Protein AF-A0A6B3ETV2-F1 (afdb_monomer)

Structure (mmCIF, N/CA/C/O backbone):
data_AF-A0A6B3ETV2-F1
#
_entry.i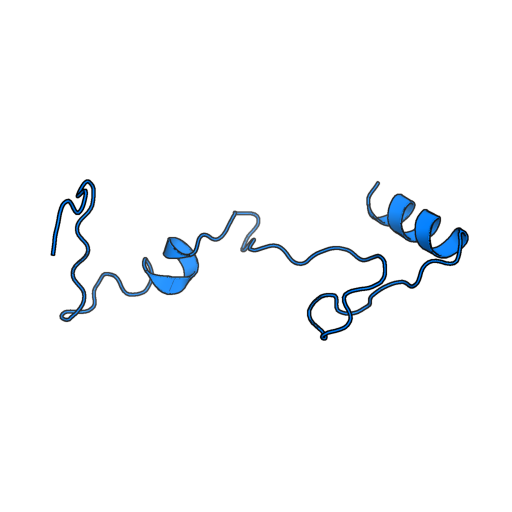d   AF-A0A6B3ETV2-F1
#
loop_
_atom_site.group_PDB
_atom_site.id
_atom_site.type_symbol
_atom_site.label_atom_id
_atom_site.label_alt_id
_atom_site.label_comp_id
_atom_site.label_asym_id
_atom_site.label_entity_id
_atom_site.label_seq_id
_atom_site.pdbx_PDB_ins_code
_atom_site.Cartn_x
_atom_site.Cartn_y
_atom_site.Cartn_z
_atom_site.occupancy
_atom_site.B_iso_or_equiv
_atom_site.auth_seq_id
_atom_site.auth_comp_id
_atom_site.auth_asym_id
_atom_site.auth_atom_id
_atom_site.pdbx_PDB_model_num
ATOM 1 N N . VAL A 1 1 ? 1.459 -0.624 -23.658 1.00 86.88 1 VAL A N 1
ATOM 2 C CA . VAL A 1 1 ? 1.899 0.772 -23.408 1.00 86.88 1 VAL A CA 1
ATOM 3 C C . VAL A 1 1 ? 3.058 0.823 -22.424 1.00 86.88 1 VAL A C 1
ATOM 5 O O . VAL A 1 1 ? 4.123 1.234 -22.846 1.00 86.88 1 VAL A O 1
ATOM 8 N N . LEU A 1 2 ? 2.910 0.348 -21.177 1.00 88.56 2 LEU A N 1
ATOM 9 C CA . LEU A 1 2 ? 3.990 0.400 -20.173 1.00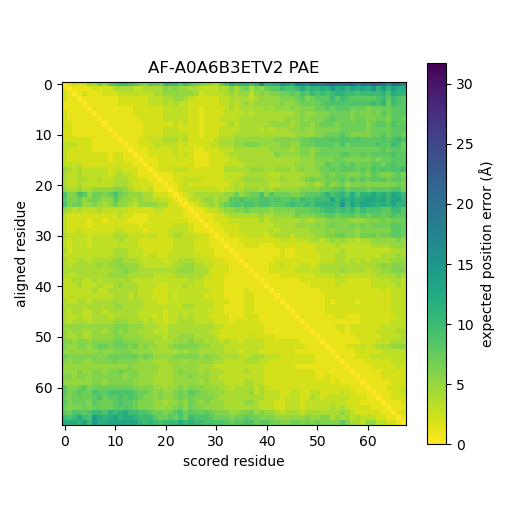 88.56 2 LEU A CA 1
ATOM 10 C C . LEU A 1 2 ? 5.317 -0.215 -20.654 1.00 88.56 2 LEU A C 1
ATOM 12 O O . LEU A 1 2 ? 6.349 0.438 -20.567 1.00 88.56 2 LEU A O 1
ATOM 16 N N . LEU A 1 3 ? 5.281 -1.429 -21.218 1.00 91.75 3 LEU A N 1
ATOM 17 C CA . LEU A 1 3 ? 6.489 -2.085 -21.739 1.00 91.75 3 LEU A CA 1
ATOM 18 C C . LEU A 1 3 ? 7.147 -1.284 -22.873 1.00 91.75 3 LEU A C 1
ATOM 20 O O . LEU A 1 3 ? 8.349 -1.085 -22.848 1.00 91.75 3 LEU A O 1
ATOM 24 N N . ALA A 1 4 ? 6.358 -0.715 -23.788 1.00 95.12 4 ALA A N 1
ATOM 25 C CA . ALA A 1 4 ? 6.886 0.112 -24.874 1.00 95.12 4 ALA A CA 1
ATOM 26 C C . ALA A 1 4 ? 7.549 1.411 -24.371 1.00 95.12 4 ALA A C 1
ATOM 28 O O . ALA A 1 4 ? 8.532 1.862 -24.949 1.00 95.12 4 ALA A O 1
ATOM 29 N N . LEU A 1 5 ? 7.034 2.011 -23.290 1.00 94.88 5 LEU A N 1
ATOM 30 C CA . LEU A 1 5 ? 7.660 3.178 -22.658 1.00 94.88 5 LEU A CA 1
ATOM 31 C C . LEU A 1 5 ? 8.980 2.807 -21.973 1.00 94.88 5 LEU A C 1
ATOM 33 O O . LEU A 1 5 ? 9.950 3.555 -22.068 1.00 94.88 5 LEU A O 1
ATOM 37 N N . LEU A 1 6 ? 9.022 1.644 -21.316 1.00 95.38 6 LEU A N 1
ATOM 38 C CA . LEU A 1 6 ? 10.240 1.117 -20.711 1.00 95.38 6 LEU A CA 1
ATOM 39 C C . LEU A 1 6 ? 11.310 0.830 -21.772 1.00 95.38 6 LEU A C 1
ATOM 41 O O . LEU A 1 6 ? 12.446 1.274 -21.624 1.00 95.38 6 LEU A O 1
ATOM 45 N N . ASP A 1 7 ? 10.935 0.148 -22.854 1.00 95.94 7 ASP A N 1
ATOM 46 C CA . ASP A 1 7 ? 11.830 -0.145 -23.977 1.00 95.94 7 ASP A CA 1
ATOM 47 C C . ASP A 1 7 ? 12.352 1.149 -24.619 1.00 95.94 7 ASP A C 1
ATOM 49 O O . ASP A 1 7 ? 13.543 1.266 -24.910 1.00 95.94 7 ASP A O 1
ATOM 53 N N . GLY A 1 8 ? 11.486 2.158 -24.764 1.00 97.31 8 GLY A N 1
ATOM 54 C CA . GLY A 1 8 ? 11.861 3.493 -25.225 1.00 97.31 8 GLY A CA 1
ATOM 55 C C . GLY A 1 8 ? 12.920 4.149 -24.335 1.00 97.31 8 GLY A C 1
ATOM 56 O O . GLY A 1 8 ? 13.955 4.575 -24.841 1.00 97.31 8 GLY A O 1
ATOM 57 N N . ALA A 1 9 ? 12.716 4.171 -23.016 1.00 96.19 9 ALA A N 1
ATOM 58 C CA . ALA A 1 9 ? 13.677 4.751 -22.074 1.00 96.19 9 ALA A CA 1
ATOM 59 C C . ALA A 1 9 ? 15.040 4.037 -22.104 1.00 96.19 9 ALA A C 1
ATOM 61 O O . ALA A 1 9 ? 16.090 4.681 -22.057 1.0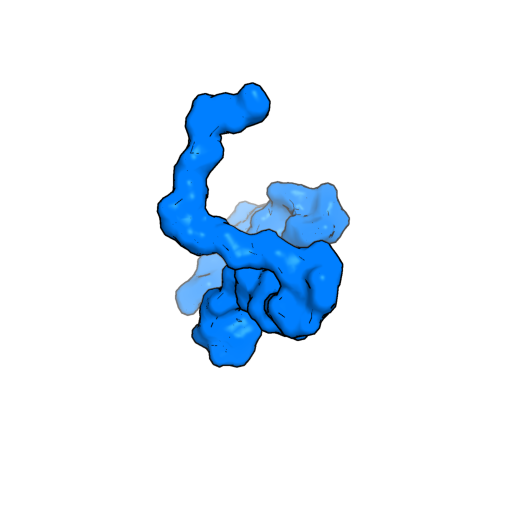0 96.19 9 ALA A O 1
ATOM 62 N N . VAL A 1 10 ? 15.036 2.707 -22.233 1.00 96.81 10 VAL A N 1
ATOM 63 C CA . VAL A 1 10 ? 16.269 1.924 -22.393 1.00 96.81 10 VAL A CA 1
ATOM 64 C C . VAL A 1 10 ? 16.960 2.261 -23.717 1.00 96.81 10 VAL A C 1
ATOM 66 O O . VAL A 1 10 ? 18.177 2.443 -23.740 1.00 96.81 10 VAL A O 1
ATOM 69 N N . SER A 1 11 ? 16.204 2.417 -24.810 1.00 97.81 11 SER A N 1
ATOM 70 C CA . SER A 1 11 ? 16.761 2.774 -26.124 1.00 97.81 11 SER A CA 1
ATOM 71 C C . SER A 1 11 ? 17.436 4.152 -26.154 1.00 97.81 11 SER A C 1
ATOM 73 O O . SER A 1 11 ? 18.327 4.377 -26.970 1.00 97.81 11 SER A O 1
ATOM 75 N N . THR A 1 12 ? 17.070 5.055 -25.237 1.00 97.44 12 THR A N 1
ATOM 76 C CA . THR A 1 12 ? 17.693 6.379 -25.078 1.00 97.44 12 THR A CA 1
ATOM 77 C C . THR A 1 12 ? 18.808 6.404 -24.026 1.00 97.44 12 THR A C 1
ATOM 79 O O . THR A 1 12 ? 19.283 7.477 -23.663 1.00 97.44 12 THR A O 1
ATOM 82 N N . GLY A 1 13 ? 19.248 5.238 -23.538 1.00 96.56 13 GLY A N 1
ATOM 83 C CA . GLY A 1 13 ? 20.397 5.097 -22.639 1.00 96.56 13 GLY A CA 1
ATOM 84 C C . GLY A 1 13 ? 20.074 5.175 -21.145 1.00 96.56 13 GLY A C 1
ATOM 85 O O . GLY A 1 13 ? 20.997 5.166 -20.329 1.00 96.56 13 GLY A O 1
ATOM 86 N N . HIS A 1 14 ? 18.798 5.226 -20.752 1.00 95.69 14 HIS A N 1
ATOM 87 C CA . HIS A 1 14 ? 18.444 5.150 -19.338 1.00 95.69 14 HIS A CA 1
ATOM 88 C C . HIS A 1 14 ? 18.527 3.712 -18.816 1.00 95.69 14 HIS A C 1
ATOM 90 O O . HIS A 1 14 ? 18.156 2.749 -19.488 1.00 95.69 14 HIS A O 1
ATOM 96 N N . ARG A 1 15 ? 18.991 3.562 -17.572 1.00 94.44 15 ARG A N 1
ATOM 97 C CA . ARG A 1 15 ? 19.081 2.264 -16.894 1.00 94.44 15 ARG A CA 1
ATOM 98 C C . ARG A 1 15 ? 17.681 1.672 -16.696 1.00 94.44 15 ARG A C 1
ATOM 100 O O . ARG A 1 15 ? 16.780 2.363 -16.224 1.00 94.44 15 ARG A O 1
ATOM 107 N N . ARG A 1 16 ? 17.519 0.374 -16.957 1.00 93.75 16 ARG A N 1
ATOM 108 C CA . ARG A 1 16 ? 16.374 -0.395 -16.450 1.00 9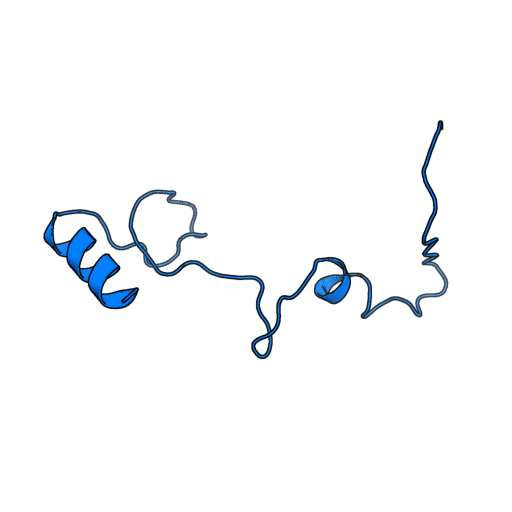3.75 16 ARG A CA 1
ATOM 109 C C . ARG A 1 16 ? 16.619 -0.775 -14.989 1.00 93.75 16 ARG A C 1
ATOM 111 O O . ARG A 1 16 ? 17.608 -1.447 -14.704 1.00 93.75 16 ARG A O 1
ATOM 118 N N . ALA A 1 17 ? 15.729 -0.376 -14.086 1.00 93.69 17 ALA A N 1
ATOM 119 C CA . ALA A 1 17 ? 15.757 -0.850 -12.706 1.00 93.69 17 ALA A CA 1
ATOM 120 C C . ALA A 1 17 ? 15.147 -2.264 -12.632 1.00 93.69 17 ALA A C 1
ATOM 122 O O . ALA A 1 17 ? 14.161 -2.565 -13.307 1.00 93.69 17 ALA A O 1
ATOM 123 N N . LEU A 1 18 ? 15.779 -3.158 -11.869 1.00 90.19 18 LEU A N 1
ATOM 124 C CA . LEU A 1 18 ? 15.282 -4.525 -11.648 1.00 90.19 18 LEU A CA 1
ATOM 125 C C . LEU A 1 18 ? 14.491 -4.639 -10.344 1.00 90.19 18 LEU A C 1
ATOM 127 O O . LEU A 1 18 ? 13.547 -5.416 -10.277 1.00 90.19 18 LEU A O 1
ATOM 131 N N . ASP A 1 19 ? 14.870 -3.837 -9.352 1.00 91.12 19 ASP A N 1
ATOM 132 C CA . ASP A 1 19 ? 14.182 -3.666 -8.081 1.00 91.12 19 ASP A CA 1
ATOM 133 C C . ASP A 1 19 ? 14.258 -2.181 -7.715 1.00 91.12 19 ASP A C 1
ATOM 135 O O . ASP A 1 19 ? 15.336 -1.656 -7.430 1.00 91.12 19 ASP A O 1
ATOM 139 N N . ILE A 1 20 ? 13.119 -1.494 -7.780 1.00 91.31 20 ILE A N 1
ATOM 140 C CA . ILE A 1 20 ? 13.028 -0.066 -7.447 1.00 91.31 20 ILE A CA 1
ATOM 141 C C . ILE A 1 20 ? 13.047 0.186 -5.937 1.00 91.31 20 ILE A C 1
ATOM 143 O O . ILE A 1 20 ? 13.264 1.314 -5.515 1.00 91.31 20 ILE A O 1
ATOM 147 N N . SER A 1 21 ? 12.846 -0.855 -5.129 1.00 91.81 21 SER A N 1
ATOM 148 C CA . SER A 1 21 ? 12.918 -0.804 -3.668 1.00 91.81 21 SER A CA 1
ATOM 149 C C 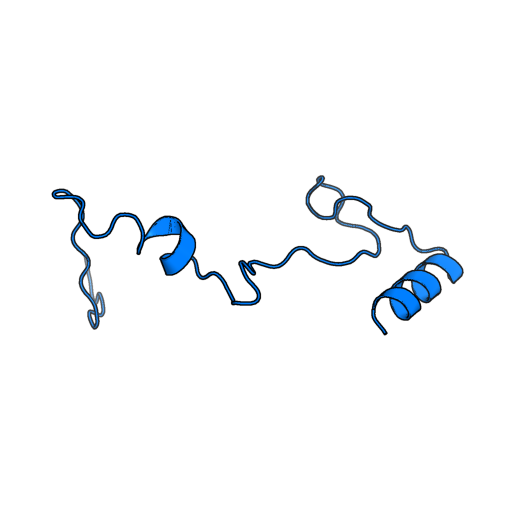. SER A 1 21 ? 14.289 -1.256 -3.146 1.00 91.81 21 SER A C 1
ATOM 151 O O . SER A 1 21 ? 14.532 -1.236 -1.940 1.00 91.81 21 SER A O 1
ATOM 153 N N . GLY A 1 22 ? 15.212 -1.628 -4.042 1.00 91.69 22 GLY A N 1
ATOM 154 C CA . GLY A 1 22 ? 16.546 -2.144 -3.724 1.00 91.69 22 GLY A CA 1
ATOM 155 C C . GLY A 1 22 ? 17.571 -1.090 -3.279 1.00 91.69 22 GLY A C 1
ATOM 156 O O . GLY A 1 22 ? 18.747 -1.415 -3.123 1.00 91.69 22 GLY A O 1
ATOM 157 N N . GLY A 1 23 ? 17.156 0.168 -3.091 1.00 89.31 23 GLY A N 1
ATOM 158 C CA . GLY A 1 23 ? 18.001 1.259 -2.586 1.00 89.31 23 GLY A CA 1
ATOM 159 C C . GLY A 1 23 ? 18.728 2.089 -3.652 1.00 89.31 23 GLY A C 1
ATOM 160 O O . GLY A 1 23 ? 19.550 2.934 -3.302 1.00 89.31 23 GLY A O 1
ATOM 161 N N . LEU A 1 24 ? 18.437 1.874 -4.940 1.00 86.25 24 LEU A N 1
ATOM 162 C CA . LEU A 1 24 ? 18.888 2.734 -6.038 1.00 86.25 24 LEU A CA 1
ATOM 163 C C . LEU A 1 24 ? 17.685 3.431 -6.683 1.00 86.25 24 LEU A C 1
ATOM 165 O O . LEU A 1 24 ? 16.939 2.818 -7.437 1.00 86.25 24 LEU A O 1
ATOM 169 N N . GLU A 1 25 ? 17.556 4.733 -6.444 1.00 84.81 25 GLU A N 1
ATOM 170 C CA . GLU A 1 25 ? 16.418 5.569 -6.872 1.00 84.81 25 GLU A CA 1
ATOM 171 C C . GLU A 1 25 ? 16.495 6.022 -8.351 1.00 84.81 25 GLU A C 1
ATOM 173 O O . GLU A 1 25 ? 15.851 6.987 -8.760 1.00 84.81 25 GLU A O 1
ATOM 178 N N . GLU A 1 26 ? 17.311 5.360 -9.177 1.00 90.50 26 GLU A N 1
ATOM 179 C CA . GLU A 1 26 ? 17.556 5.740 -10.571 1.00 90.50 26 GLU A CA 1
ATOM 180 C C . GLU A 1 26 ? 17.243 4.613 -11.557 1.00 90.50 26 GLU A C 1
ATOM 182 O O . GLU A 1 26 ? 17.788 3.507 -11.469 1.00 90.50 26 GLU A O 1
ATOM 187 N N . GLY A 1 27 ? 16.492 4.956 -12.602 1.00 92.00 27 GLY A N 1
ATOM 188 C CA . GLY A 1 27 ? 16.192 4.081 -13.729 1.00 92.00 27 GLY A CA 1
ATOM 189 C C . GLY A 1 27 ? 14.695 3.962 -13.985 1.00 92.00 27 GLY A C 1
ATOM 190 O O . GLY A 1 27 ? 13.879 4.629 -13.357 1.00 92.00 27 GLY A O 1
ATOM 191 N N . PHE A 1 28 ? 14.341 3.106 -14.938 1.00 94.81 28 PHE A N 1
ATOM 192 C CA . PHE A 1 28 ? 12.960 2.866 -15.349 1.00 94.81 28 PHE A CA 1
ATOM 193 C C . PHE A 1 28 ? 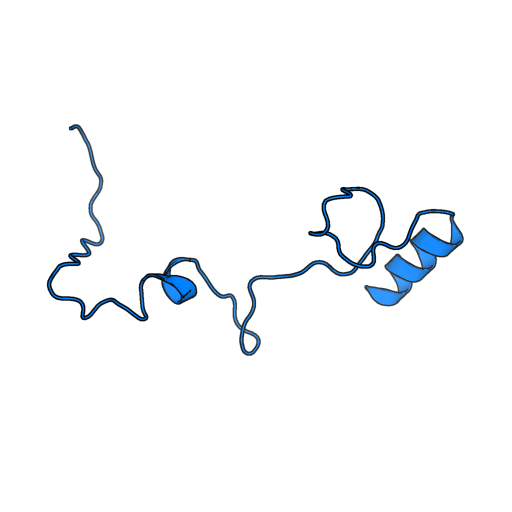12.581 1.408 -15.104 1.00 94.81 28 PHE A C 1
ATOM 195 O O . PHE A 1 28 ? 13.338 0.498 -15.445 1.00 94.81 28 PHE A O 1
ATOM 202 N N . ALA A 1 29 ? 11.400 1.185 -14.534 1.00 92.69 29 ALA A N 1
ATOM 203 C CA . ALA A 1 29 ? 10.824 -0.134 -14.299 1.00 92.69 29 ALA A CA 1
ATOM 204 C C . ALA A 1 29 ? 9.308 -0.023 -14.077 1.00 92.69 29 ALA A C 1
ATOM 206 O O . ALA A 1 29 ? 8.809 1.069 -13.787 1.00 92.69 29 ALA A O 1
ATOM 207 N N . PRO A 1 30 ? 8.557 -1.133 -14.175 1.00 91.38 30 PRO A N 1
ATOM 208 C CA . PRO A 1 30 ? 7.258 -1.228 -13.525 1.00 91.38 30 PRO A CA 1
ATOM 209 C C . PRO A 1 30 ? 7.413 -0.973 -12.023 1.00 91.38 30 PRO A C 1
ATOM 211 O O . PRO A 1 30 ? 8.388 -1.416 -11.422 1.00 91.38 30 PRO A O 1
ATOM 214 N N . VAL A 1 31 ? 6.452 -0.266 -11.435 1.00 90.62 31 VAL A N 1
ATOM 215 C CA . VAL A 1 31 ? 6.438 -0.007 -9.995 1.00 90.62 31 VAL A CA 1
ATOM 216 C C . VAL A 1 31 ? 5.608 -1.056 -9.272 1.00 90.62 31 VAL A C 1
ATOM 218 O O . VAL A 1 31 ? 4.568 -1.484 -9.782 1.00 90.62 31 VAL A O 1
ATOM 221 N N . ASP A 1 32 ? 6.040 -1.424 -8.071 1.00 92.12 32 ASP A N 1
ATOM 222 C CA . ASP A 1 32 ? 5.207 -2.195 -7.160 1.00 92.12 32 ASP A CA 1
ATOM 223 C C . ASP A 1 32 ? 4.043 -1.334 -6.671 1.00 92.12 32 ASP A C 1
ATOM 225 O O . ASP A 1 32 ? 4.169 -0.135 -6.407 1.00 92.12 32 ASP A O 1
ATOM 229 N N . LEU A 1 33 ? 2.876 -1.956 -6.564 1.00 95.00 33 LEU A N 1
ATOM 230 C CA . LEU A 1 33 ? 1.653 -1.309 -6.115 1.00 95.00 33 LEU A CA 1
ATOM 231 C C . LEU A 1 33 ? 1.064 -2.120 -4.968 1.00 95.00 33 LEU A C 1
ATOM 233 O O . LEU A 1 33 ? 1.092 -3.348 -4.989 1.00 95.00 33 LEU A O 1
ATOM 237 N N . ASN A 1 34 ? 0.437 -1.435 -4.012 1.00 97.62 34 ASN A N 1
ATOM 238 C CA . ASN A 1 34 ? -0.340 -2.080 -2.952 1.00 97.62 34 ASN A CA 1
ATOM 239 C C . ASN A 1 34 ? -1.672 -2.596 -3.522 1.00 97.62 34 ASN A C 1
ATOM 241 O O . ASN A 1 34 ? -2.736 -2.001 -3.313 1.00 97.62 34 ASN A O 1
ATOM 245 N N . ILE A 1 35 ? -1.596 -3.673 -4.303 1.00 97.75 35 ILE A N 1
ATOM 246 C CA . ILE A 1 35 ? -2.715 -4.349 -4.956 1.00 97.75 35 ILE A CA 1
ATOM 247 C C . ILE A 1 35 ? -2.620 -5.843 -4.652 1.00 97.75 35 ILE A C 1
ATOM 249 O O . ILE A 1 35 ? -1.610 -6.476 -4.938 1.00 97.75 35 ILE A O 1
ATOM 253 N N . VAL A 1 36 ? -3.701 -6.407 -4.118 1.00 97.50 36 VAL A N 1
ATOM 254 C CA . VAL A 1 36 ? -3.850 -7.843 -3.853 1.00 97.50 36 VAL A CA 1
ATOM 255 C C . VAL A 1 36 ? -5.163 -8.289 -4.491 1.00 97.50 36 VAL A C 1
ATOM 257 O O . VAL A 1 36 ? -6.173 -7.593 -4.373 1.00 97.50 36 VAL A O 1
ATOM 260 N N . ASP A 1 37 ? -5.137 -9.389 -5.247 1.00 96.38 37 ASP A N 1
ATOM 261 C CA . ASP A 1 37 ? -6.291 -9.924 -5.991 1.00 96.38 37 ASP A CA 1
ATOM 262 C C . ASP A 1 37 ? -7.004 -8.880 -6.874 1.00 96.38 37 ASP A C 1
ATOM 264 O O . ASP A 1 37 ? -8.231 -8.802 -6.953 1.00 96.38 37 ASP A O 1
ATOM 268 N N . GLY A 1 38 ? -6.217 -8.016 -7.526 1.00 97.12 38 GLY A N 1
ATOM 269 C CA . GLY A 1 38 ? -6.723 -6.970 -8.420 1.00 97.12 38 GLY A CA 1
ATOM 270 C C . GLY A 1 38 ? -7.426 -5.805 -7.713 1.00 97.12 38 GLY A C 1
ATOM 271 O O . GLY A 1 38 ? -8.027 -4.960 -8.378 1.00 97.12 38 GLY A O 1
ATOM 272 N N . ARG A 1 39 ? -7.359 -5.722 -6.377 1.00 97.75 39 ARG A N 1
ATOM 273 C CA . ARG A 1 39 ? -7.953 -4.641 -5.581 1.00 97.75 39 ARG A CA 1
ATOM 274 C C . ARG A 1 39 ? -6.888 -3.879 -4.811 1.00 97.75 39 ARG A C 1
ATOM 276 O O . ARG A 1 39 ? -5.907 -4.452 -4.350 1.00 97.75 39 ARG A O 1
ATOM 283 N N . ARG A 1 40 ? -7.111 -2.576 -4.625 1.00 98.19 40 AR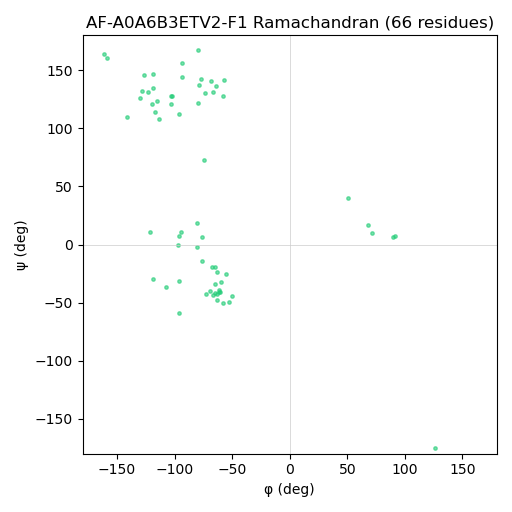G A N 1
ATOM 284 C CA . ARG A 1 40 ? -6.268 -1.755 -3.749 1.00 98.19 40 ARG A CA 1
ATOM 285 C C . ARG A 1 40 ? -6.273 -2.339 -2.336 1.00 98.19 40 ARG A C 1
ATOM 287 O O . ARG A 1 40 ? -7.344 -2.481 -1.753 1.00 98.19 40 ARG A O 1
ATOM 294 N N . GLN A 1 41 ? -5.087 -2.560 -1.779 1.00 98.50 41 GLN A N 1
ATOM 295 C CA . GLN A 1 41 ? -4.893 -2.886 -0.372 1.00 98.50 41 GLN A CA 1
ATOM 296 C C . GLN A 1 41 ? -4.558 -1.603 0.399 1.00 98.50 41 GLN A C 1
ATOM 298 O O . GLN A 1 41 ? -3.526 -0.966 0.184 1.00 98.50 41 GLN A O 1
ATOM 303 N N . SER A 1 42 ? -5.460 -1.169 1.275 1.00 98.38 42 SER A N 1
ATOM 304 C CA . SER A 1 42 ? -5.197 -0.066 2.200 1.00 98.38 42 SER A CA 1
ATOM 305 C C . SER A 1 42 ? -4.385 -0.528 3.414 1.00 98.38 42 SER A C 1
ATOM 307 O O . SER A 1 42 ? -4.296 -1.718 3.707 1.00 98.38 42 SER A O 1
ATOM 309 N N . ALA A 1 43 ? -3.857 0.424 4.191 1.00 98.38 43 ALA A N 1
ATOM 310 C CA . ALA A 1 43 ? -3.255 0.108 5.487 1.00 98.38 43 ALA A CA 1
ATOM 311 C C . ALA A 1 43 ? -4.263 -0.553 6.449 1.00 98.38 43 ALA A C 1
ATOM 313 O O . ALA A 1 43 ? -3.882 -1.412 7.239 1.00 98.38 43 ALA A O 1
ATOM 314 N N . ALA A 1 44 ? -5.551 -0.194 6.365 1.00 98.06 44 ALA A N 1
ATOM 315 C CA . ALA A 1 44 ? -6.583 -0.851 7.158 1.00 98.06 44 ALA A CA 1
ATOM 316 C C . ALA A 1 44 ? -6.773 -2.314 6.726 1.00 98.06 44 ALA A C 1
ATOM 318 O O . ALA A 1 44 ? -6.815 -3.185 7.588 1.00 98.06 44 ALA A O 1
ATOM 319 N N . ASP A 1 45 ? -6.800 -2.597 5.421 1.00 97.94 45 ASP A N 1
ATOM 320 C CA . ASP A 1 45 ? -6.926 -3.966 4.896 1.00 97.94 45 ASP A CA 1
ATOM 321 C C . ASP A 1 45 ? -5.734 -4.840 5.300 1.00 97.94 45 ASP A C 1
ATOM 323 O O . ASP A 1 45 ? -5.920 -5.983 5.710 1.00 97.94 45 ASP A O 1
ATOM 327 N N . ALA A 1 46 ? -4.518 -4.292 5.214 1.00 98.38 46 ALA A N 1
ATOM 328 C CA . ALA A 1 46 ? -3.290 -5.016 5.526 1.00 98.38 46 ALA A CA 1
ATOM 329 C C . ALA A 1 46 ? -3.104 -5.260 7.033 1.00 98.38 46 ALA A C 1
ATOM 331 O O . ALA A 1 46 ? -2.698 -6.348 7.435 1.00 98.38 46 ALA A O 1
ATOM 332 N N . TYR A 1 47 ? -3.390 -4.257 7.869 1.00 98.06 47 TYR A N 1
ATOM 333 C CA . TYR A 1 47 ? -2.966 -4.272 9.273 1.00 98.06 47 TYR A CA 1
ATOM 334 C C . TYR A 1 47 ? -4.102 -4.227 10.292 1.00 98.06 47 TYR A C 1
ATOM 336 O O . TYR A 1 47 ? -3.921 -4.742 11.392 1.00 98.06 47 TYR A O 1
ATOM 344 N N . LEU A 1 48 ? -5.242 -3.600 9.981 1.00 98.19 48 LEU A N 1
ATOM 345 C CA . LEU A 1 48 ? -6.314 -3.374 10.956 1.00 98.19 48 LEU A CA 1
ATOM 346 C C . LEU A 1 48 ? -7.397 -4.448 10.880 1.00 98.19 48 LEU A C 1
ATOM 348 O O . LEU A 1 48 ? -7.648 -5.142 11.865 1.00 98.19 48 LEU A O 1
ATOM 352 N N . THR A 1 49 ? -8.027 -4.589 9.715 1.00 97.31 49 THR A N 1
ATOM 353 C CA . THR A 1 49 ? -9.145 -5.505 9.464 1.00 97.31 49 THR A CA 1
ATOM 354 C C . THR A 1 49 ? -8.857 -6.933 9.942 1.00 97.31 49 THR A C 1
ATOM 356 O O . THR A 1 49 ? -9.712 -7.484 10.639 1.00 97.31 49 THR A O 1
ATOM 359 N N . PRO A 1 50 ? -7.665 -7.521 9.694 1.00 98.00 50 PRO A N 1
ATOM 360 C CA . PRO A 1 50 ? -7.375 -8.894 10.115 1.00 98.00 50 PRO A CA 1
ATOM 361 C C . PRO A 1 50 ? -7.343 -9.102 11.637 1.00 98.00 50 PRO A C 1
ATOM 363 O O . PRO A 1 50 ? -7.442 -10.233 12.104 1.00 98.00 50 PRO A O 1
ATOM 366 N N . VAL A 1 51 ? -7.180 -8.033 12.425 1.00 98.38 51 VAL A N 1
ATOM 367 C CA . VAL A 1 51 ? -6.963 -8.110 13.880 1.00 98.38 51 VAL A CA 1
ATOM 368 C C . VAL A 1 51 ? -8.020 -7.372 14.704 1.00 98.38 51 VAL A C 1
ATOM 370 O O . VAL A 1 51 ? -7.856 -7.245 15.918 1.00 98.38 51 VAL A O 1
ATOM 373 N N . LEU A 1 52 ? -9.123 -6.929 14.088 1.00 98.00 52 LEU A N 1
ATOM 374 C CA . LEU A 1 52 ? -10.206 -6.190 14.758 1.00 98.00 52 LEU A CA 1
ATOM 375 C C . LEU A 1 52 ? -10.804 -6.913 15.976 1.00 98.00 52 LEU A C 1
ATOM 377 O O . LEU A 1 52 ? -11.326 -6.259 16.871 1.00 98.00 52 LEU A O 1
ATOM 381 N N . GLY A 1 53 ? -10.719 -8.245 16.029 1.00 97.31 53 GLY A N 1
ATOM 382 C CA . GLY A 1 53 ? -11.234 -9.052 17.140 1.00 97.31 53 GLY A CA 1
ATOM 383 C C . GLY A 1 53 ? -10.332 -9.122 18.377 1.00 97.31 53 GLY A C 1
ATOM 384 O O . GLY A 1 53 ? -10.691 -9.784 19.348 1.00 97.31 53 GLY A O 1
ATOM 385 N N . ARG A 1 54 ? -9.146 -8.499 18.371 1.00 98.56 54 ARG A N 1
ATOM 386 C CA . ARG A 1 54 ? -8.228 -8.559 19.517 1.00 98.56 54 ARG A CA 1
ATOM 387 C C . ARG A 1 54 ? -8.812 -7.831 20.740 1.00 98.56 54 ARG A C 1
ATOM 389 O O . ARG A 1 54 ? -9.171 -6.662 20.623 1.00 98.56 54 ARG A O 1
ATOM 396 N N . PRO A 1 55 ? -8.819 -8.448 21.940 1.00 98.25 55 PRO A N 1
ATOM 397 C CA . PRO A 1 55 ? -9.461 -7.862 23.123 1.00 98.25 55 PRO A CA 1
ATOM 398 C C . PRO A 1 55 ? -8.757 -6.599 23.640 1.00 98.25 55 PRO A C 1
ATOM 400 O O . PRO A 1 55 ? -9.350 -5.811 24.369 1.00 98.25 55 PRO A O 1
ATOM 403 N N . ASN A 1 56 ? -7.494 -6.396 23.267 1.00 98.44 56 ASN A N 1
ATOM 404 C CA . ASN A 1 56 ? -6.696 -5.230 23.629 1.00 98.44 56 ASN A CA 1
ATOM 405 C C . ASN A 1 56 ? -6.689 -4.128 22.549 1.00 98.44 56 ASN A C 1
ATOM 407 O O . ASN A 1 56 ? -5.926 -3.173 22.678 1.00 98.44 56 ASN A O 1
ATOM 411 N N . LEU A 1 57 ? -7.501 -4.246 21.492 1.00 98.31 57 LEU A N 1
ATOM 412 C CA . LEU A 1 57 ? -7.612 -3.255 20.422 1.00 98.31 57 LEU A CA 1
ATOM 413 C C . LEU A 1 57 ? -9.015 -2.641 20.408 1.00 98.31 57 LEU A C 1
ATOM 415 O O . LEU A 1 57 ? -10.010 -3.339 20.242 1.00 98.31 57 LEU A O 1
ATOM 419 N N . ARG A 1 58 ? -9.096 -1.311 20.523 1.00 97.69 58 ARG A N 1
ATOM 420 C CA . ARG A 1 58 ? -10.348 -0.557 20.387 1.00 97.69 58 ARG A CA 1
ATOM 421 C C . ARG A 1 58 ? -10.242 0.437 19.239 1.00 97.69 58 ARG A C 1
ATOM 423 O O . ARG A 1 58 ? -9.408 1.336 19.277 1.00 97.69 58 ARG A O 1
ATOM 430 N N . VAL A 1 59 ? -11.127 0.306 18.255 1.00 97.19 59 VAL A N 1
ATOM 431 C CA . VAL A 1 59 ? -11.244 1.243 17.130 1.00 97.19 59 VAL A CA 1
ATOM 432 C C . VAL A 1 59 ? -12.447 2.147 17.357 1.00 97.19 59 VAL A C 1
ATOM 434 O O . VAL A 1 59 ? -13.550 1.664 17.606 1.00 97.19 59 VAL A O 1
ATOM 437 N N . VAL A 1 60 ? -12.241 3.460 17.274 1.00 97.50 60 VAL A N 1
ATOM 438 C CA . VAL A 1 60 ? -13.317 4.456 17.341 1.00 97.50 60 VAL A CA 1
ATOM 439 C C . VAL A 1 60 ? -13.356 5.203 16.014 1.00 97.50 60 VAL A C 1
ATOM 441 O O . VAL A 1 60 ? -12.414 5.908 15.661 1.00 97.50 60 VAL A O 1
ATOM 444 N N . THR A 1 61 ? -14.438 5.029 15.262 1.00 97.19 61 THR A N 1
ATOM 445 C CA . THR A 1 61 ? -14.656 5.693 13.971 1.00 97.19 61 THR A CA 1
ATOM 446 C C . THR A 1 61 ? -15.443 6.988 14.146 1.00 97.19 61 THR A C 1
ATOM 448 O O . THR A 1 61 ? -16.185 7.139 15.112 1.00 97.19 61 THR A O 1
ATOM 451 N N . GLY A 1 62 ? -15.310 7.926 13.204 1.00 97.50 62 GLY A N 1
ATOM 452 C CA . GLY A 1 62 ? -16.048 9.197 13.251 1.00 97.50 62 GLY A CA 1
ATOM 453 C C . GLY A 1 62 ? -15.620 10.132 14.390 1.00 97.50 62 GLY A C 1
ATOM 454 O O . GLY A 1 62 ? -16.347 11.063 14.722 1.00 97.50 62 GLY A O 1
ATOM 455 N N . ALA A 1 63 ? -14.453 9.896 14.992 1.00 97.50 63 ALA A N 1
ATOM 456 C CA . ALA A 1 63 ? -13.915 10.705 16.076 1.00 97.50 63 ALA A CA 1
ATOM 457 C C . ALA A 1 63 ? -12.821 11.651 15.564 1.00 97.50 63 AL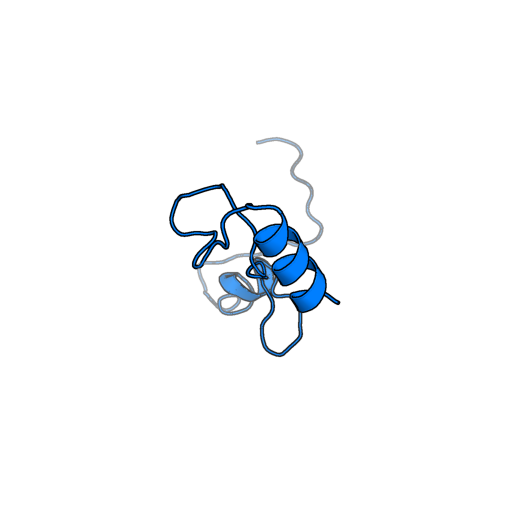A A C 1
ATOM 459 O O . ALA A 1 63 ? -11.851 11.218 14.942 1.00 97.50 63 ALA A O 1
ATOM 460 N N . ARG A 1 64 ? -12.953 12.947 15.866 1.00 97.88 64 ARG A N 1
ATOM 461 C CA . ARG A 1 64 ? -11.911 13.956 15.647 1.00 97.88 64 ARG A CA 1
ATOM 462 C C . ARG A 1 64 ? -11.245 14.273 16.983 1.00 97.88 64 ARG A C 1
ATOM 464 O O . ARG A 1 64 ? -11.913 14.706 17.916 1.00 97.88 64 ARG A O 1
ATOM 471 N N . ALA A 1 65 ? -9.936 14.070 17.081 1.00 97.25 65 ALA A N 1
ATOM 472 C CA . ALA A 1 65 ? -9.178 14.492 18.255 1.00 97.25 65 ALA A CA 1
ATOM 473 C C . ALA A 1 65 ? -9.020 16.024 18.248 1.00 97.25 65 ALA A C 1
ATOM 475 O O . ALA A 1 65 ? -8.648 16.600 17.225 1.00 97.25 65 ALA A O 1
ATOM 476 N N . HIS A 1 66 ? -9.325 16.684 19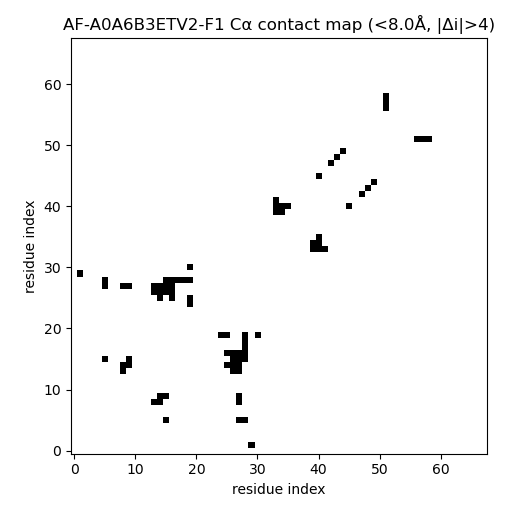.369 1.00 97.38 66 HIS A N 1
ATOM 477 C CA . HIS A 1 66 ? -9.277 18.151 19.487 1.00 97.38 66 HIS A CA 1
ATOM 478 C C . HIS A 1 66 ? -8.102 18.652 20.329 1.00 97.38 66 HIS A C 1
ATOM 480 O O . HIS A 1 66 ? -7.536 19.700 20.037 1.00 97.38 66 HIS A O 1
ATOM 486 N N . ARG A 1 67 ? -7.760 17.918 21.387 1.00 95.38 67 ARG A N 1
ATOM 487 C CA . ARG A 1 67 ? -6.675 18.215 22.321 1.00 95.38 67 ARG A CA 1
ATOM 488 C C . ARG A 1 67 ? -6.264 16.930 23.034 1.00 95.38 67 ARG A C 1
ATOM 490 O O . ARG A 1 67 ? -7.051 15.979 23.044 1.00 95.38 67 ARG A O 1
ATOM 497 N N . LEU A 1 68 ? -5.059 16.934 23.591 1.00 91.62 68 LEU A N 1
ATOM 498 C CA . LEU A 1 68 ? -4.574 15.910 24.515 1.00 91.62 68 LEU A CA 1
ATOM 499 C C . LEU A 1 68 ? -5.059 16.209 25.938 1.00 91.62 68 LEU A C 1
ATOM 501 O O . LEU A 1 68 ? -5.192 17.414 26.267 1.00 91.62 68 LEU A O 1
#

Foldseek 3Di:
DLVVVLVVCVVVPFDDDPDCPPPDVGGDDDDDACDDPNDHQDPCNVPPVVCVPPPPDDDDPPDDDDDD

Radius of gyration: 20.08 Å; Cα contacts (8 Å, |Δi|>4): 41; chains: 1; bounding box: 36×28×51 Å

Secondary structure (DSSP, 8-state):
-HHHHHHHHHHTTPPBPS-TTSS---SB-PPP-SEETTEE--HIIIIIGGGTT-TT-----SPPP---

Sequence (68 aa):
VLLALLDGAVSTGHRRALDISGGLEEGFAPVDLNIVDGRRQSAADAYLTPVLGRPNLRVVTGARAHRL

Mean predicted aligned error: 4.05 Å

Solvent-accessible surface area (backbone atoms only — not comparable to full-atom values): 4713 Å² total; per-residue (Å²): 108,71,67,60,53,47,54,50,43,43,75,72,71,44,52,72,38,90,50,73,85,73,80,50,95,68,61,44,63,89,77,92,67,66,57,55,95,92,36,81,52,47,72,52,63,72,64,42,64,85,50,64,83,41,92,91,56,85,88,79,80,98,71,79,88,86,76,136

pLDDT: mean 95.27, std 3.4, range [84.81, 98.56]